Protein AF-A0A533QBQ5-F1 (afdb_monomer_lite)

Organism: NCBI:txid2494326

Sequence (49 aa):
MKDFLSLEQRKELRRVHKKERSRRTADRIKAILLLDSGWTYEQVAEALL

Secondary structure (DSSP, 8-state):
--S-S-HHHHHHHHHHHHH---HHHHHHHHHHHHHHTT--HHHHHHHH-

Foldseek 3Di:
DEQPDDPVRLVVLVVCLVVDPDLVSNLVSVLVNCVHNPDDPVVSVVVSD

pLDDT: mean 95.47, std 4.48, range [68.19, 97.69]

Radius of gyration: 10.57 Å; chains: 1; bounding box: 20×24×22 Å

Structure (mmCIF, N/CA/C/O backbone):
data_AF-A0A533QBQ5-F1
#
_entry.id   AF-A0A533QBQ5-F1
#
loop_
_atom_site.group_PDB
_atom_site.id
_atom_site.type_symbol
_atom_site.label_atom_id
_atom_site.label_alt_id
_atom_site.label_comp_id
_atom_site.label_asym_id
_atom_site.label_entity_id
_atom_site.label_seq_id
_atom_site.pdbx_PDB_ins_code
_atom_site.Cartn_x
_atom_site.Cartn_y
_atom_site.Cartn_z
_atom_site.occupancy
_atom_site.B_iso_or_equiv
_atom_site.auth_seq_id
_atom_site.auth_comp_id
_atom_site.auth_asym_id
_atom_site.auth_atom_id
_atom_site.pdbx_PDB_model_num
ATOM 1 N N . MET A 1 1 ? -4.853 1.389 10.380 1.00 68.19 1 MET A N 1
ATOM 2 C CA . MET A 1 1 ? -4.236 2.434 11.232 1.00 68.19 1 MET A CA 1
ATOM 3 C C . MET A 1 1 ? -4.317 3.725 10.458 1.00 68.19 1 MET A C 1
ATOM 5 O O . MET A 1 1 ? -3.733 3.766 9.395 1.00 68.19 1 MET A O 1
ATOM 9 N N . LYS A 1 2 ? -5.051 4.734 10.911 1.00 86.62 2 LYS A N 1
ATOM 10 C CA . LYS A 1 2 ? -5.242 5.955 10.123 1.00 86.62 2 LYS A CA 1
ATOM 11 C C . LYS A 1 2 ? -4.274 7.051 10.579 1.00 86.62 2 LYS A C 1
ATOM 13 O O . LYS A 1 2 ? -4.003 7.134 11.772 1.00 86.62 2 LYS A O 1
ATOM 18 N N . ASP A 1 3 ? -3.796 7.867 9.639 1.00 91.69 3 ASP A N 1
ATOM 19 C CA . ASP A 1 3 ? -3.013 9.085 9.896 1.00 91.69 3 ASP A CA 1
ATOM 20 C C . ASP A 1 3 ? -1.714 8.869 10.698 1.00 91.69 3 ASP A C 1
ATOM 22 O O . ASP A 1 3 ? -1.373 9.648 11.586 1.00 91.69 3 ASP A O 1
ATOM 26 N N . PHE A 1 4 ? -0.960 7.816 10.366 1.00 96.00 4 PHE A N 1
ATOM 27 C CA . PHE A 1 4 ? 0.331 7.525 11.007 1.00 96.00 4 PHE A CA 1
ATOM 28 C C . PHE A 1 4 ? 1.542 8.014 10.201 1.00 96.00 4 PHE A C 1
ATOM 30 O O . PHE A 1 4 ? 2.664 7.985 10.706 1.00 96.00 4 PHE A O 1
ATOM 37 N N . LEU A 1 5 ? 1.343 8.456 8.956 1.00 96.12 5 LEU A N 1
ATOM 38 C CA . LEU A 1 5 ? 2.387 9.072 8.142 1.00 96.12 5 LEU A CA 1
ATOM 39 C C . LEU A 1 5 ? 2.295 10.598 8.163 1.00 96.12 5 LEU A C 1
ATOM 41 O O . LEU A 1 5 ? 1.220 11.183 8.020 1.00 96.12 5 LEU A O 1
ATOM 45 N N . SER A 1 6 ? 3.450 11.258 8.208 1.00 97.12 6 SER A N 1
ATOM 46 C CA . SER A 1 6 ? 3.542 12.693 7.944 1.00 97.12 6 SER A CA 1
ATOM 47 C C . SER A 1 6 ? 3.268 13.011 6.470 1.00 97.12 6 SER A C 1
ATOM 49 O O . SER A 1 6 ? 3.373 12.158 5.580 1.00 97.12 6 SER A O 1
ATOM 51 N N . LEU A 1 7 ? 2.962 14.277 6.176 1.00 96.06 7 LEU A N 1
ATOM 52 C CA . LEU A 1 7 ? 2.763 14.740 4.799 1.00 96.06 7 LEU A CA 1
ATOM 53 C C . LEU A 1 7 ? 3.985 14.474 3.908 1.00 96.06 7 LEU A C 1
ATOM 55 O O . LEU A 1 7 ? 3.822 14.070 2.756 1.00 96.06 7 LEU A O 1
ATOM 59 N N . GLU A 1 8 ? 5.195 14.644 4.441 1.00 97.25 8 GLU A N 1
ATOM 60 C CA . GLU A 1 8 ? 6.433 14.402 3.696 1.00 97.25 8 GLU A CA 1
ATOM 61 C C . GLU A 1 8 ? 6.669 12.908 3.453 1.00 97.25 8 GLU A C 1
ATOM 63 O O . GLU A 1 8 ? 6.991 12.516 2.332 1.00 97.25 8 GLU A O 1
ATOM 68 N N . GLN A 1 9 ? 6.387 12.048 4.438 1.00 97.62 9 GLN A N 1
ATOM 69 C CA . GLN A 1 9 ? 6.452 10.594 4.249 1.00 97.62 9 GLN A CA 1
ATOM 70 C C . GLN A 1 9 ? 5.458 10.124 3.180 1.00 97.62 9 GLN A C 1
ATOM 72 O O . GLN A 1 9 ? 5.813 9.345 2.297 1.00 97.62 9 GLN A O 1
ATOM 77 N N . ARG A 1 10 ? 4.225 10.648 3.196 1.00 97.44 10 ARG A N 1
ATOM 78 C CA . ARG A 1 10 ? 3.209 10.353 2.173 1.00 97.44 10 ARG A CA 1
ATOM 79 C C . ARG A 1 10 ? 3.666 10.756 0.773 1.00 97.44 10 ARG A C 1
ATOM 81 O O . ARG A 1 10 ? 3.469 10.000 -0.181 1.00 97.44 10 ARG A O 1
ATOM 88 N N . LYS A 1 11 ? 4.235 11.957 0.627 1.00 97.50 11 LYS A N 1
ATOM 89 C CA . LYS A 1 11 ? 4.759 12.451 -0.656 1.00 97.50 11 LYS A CA 1
ATOM 90 C C . LYS A 1 11 ? 5.903 11.574 -1.152 1.00 97.50 11 LYS A C 1
ATOM 92 O O . LYS A 1 11 ? 5.891 11.178 -2.317 1.00 97.50 11 LYS A O 1
ATOM 97 N N . GLU A 1 12 ? 6.843 11.237 -0.275 1.00 97.69 12 GLU A N 1
ATOM 98 C CA . GLU A 1 12 ? 8.002 10.428 -0.634 1.00 97.69 12 GLU A CA 1
ATOM 99 C C . G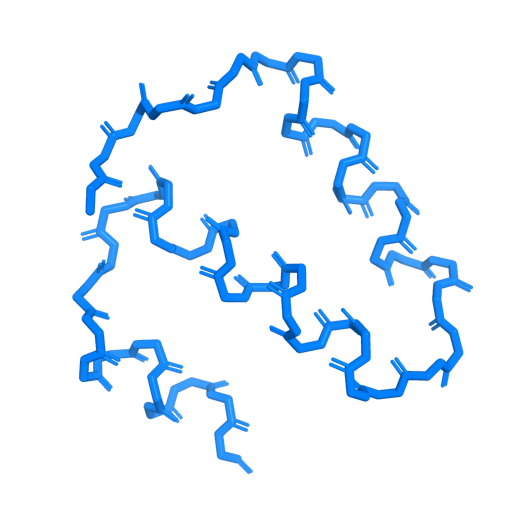LU A 1 12 ? 7.594 9.014 -1.050 1.00 97.69 12 GLU A C 1
ATOM 101 O O . GLU A 1 12 ? 7.981 8.556 -2.122 1.00 97.69 12 GLU A O 1
ATOM 106 N N . LEU A 1 13 ? 6.715 8.357 -0.289 1.00 97.62 13 LEU A N 1
ATOM 107 C CA . LEU A 1 13 ? 6.183 7.042 -0.650 1.00 97.62 13 LEU A CA 1
ATOM 108 C C . LEU A 1 13 ? 5.477 7.063 -2.011 1.00 97.62 13 LEU A C 1
ATOM 110 O O . LEU A 1 13 ? 5.730 6.198 -2.847 1.00 97.62 13 LEU A O 1
ATOM 114 N N . ARG A 1 14 ? 4.654 8.082 -2.295 1.00 96.62 14 ARG A N 1
ATOM 115 C CA . ARG A 1 14 ? 4.030 8.243 -3.621 1.00 96.62 14 ARG A CA 1
ATOM 116 C C . ARG A 1 14 ? 5.065 8.437 -4.733 1.00 96.62 14 ARG A C 1
ATOM 118 O O . ARG A 1 14 ? 4.909 7.878 -5.821 1.00 96.62 14 ARG A O 1
ATOM 125 N N . ARG A 1 15 ? 6.124 9.208 -4.472 1.00 97.38 15 ARG A N 1
ATOM 126 C CA . ARG A 1 15 ? 7.218 9.453 -5.423 1.00 97.38 15 ARG A CA 1
ATOM 127 C C . ARG A 1 15 ? 7.998 8.174 -5.722 1.00 97.38 15 ARG A C 1
ATOM 129 O O . ARG A 1 15 ? 8.263 7.903 -6.893 1.00 97.38 15 ARG A O 1
ATOM 136 N N . VAL A 1 16 ? 8.342 7.399 -4.692 1.00 96.44 16 VAL A N 1
ATOM 137 C CA . VAL A 1 16 ? 9.051 6.118 -4.820 1.00 96.44 16 VAL A CA 1
ATOM 138 C C . VAL A 1 16 ? 8.173 5.102 -5.544 1.00 96.44 16 VAL A C 1
ATOM 140 O O . VAL A 1 16 ? 8.616 4.546 -6.542 1.00 96.44 16 VAL A O 1
ATOM 143 N N . HIS A 1 17 ? 6.906 4.946 -5.145 1.00 96.56 17 HIS A N 1
ATOM 144 C CA . HIS A 1 17 ? 5.949 4.050 -5.806 1.00 96.56 17 HIS A CA 1
ATOM 145 C C . HIS A 1 17 ? 5.866 4.291 -7.319 1.00 96.56 17 HIS A C 1
ATOM 147 O O . HIS A 1 17 ? 5.874 3.345 -8.096 1.00 96.56 17 HIS A O 1
ATOM 153 N N . LYS A 1 18 ? 5.825 5.558 -7.756 1.00 94.31 18 LYS A N 1
ATOM 154 C CA . LYS A 1 18 ? 5.742 5.909 -9.184 1.00 94.31 18 LYS A CA 1
ATOM 155 C C . LYS A 1 18 ? 6.994 5.522 -9.986 1.00 94.31 18 LYS A C 1
ATOM 157 O O . LYS A 1 18 ? 6.905 5.366 -11.200 1.00 94.31 18 LYS A O 1
ATOM 162 N N . LYS A 1 19 ? 8.158 5.427 -9.339 1.00 95.50 19 LYS A N 1
ATOM 163 C CA . LYS A 1 19 ? 9.447 5.114 -9.985 1.00 95.50 19 LYS A CA 1
ATOM 164 C C . LYS A 1 19 ? 9.863 3.653 -9.823 1.00 95.50 19 LYS A C 1
ATOM 166 O O . LYS A 1 19 ? 10.764 3.204 -10.529 1.00 95.50 19 LYS A O 1
ATOM 171 N N . GLU A 1 20 ? 9.251 2.947 -8.881 1.00 95.94 20 GLU A N 1
ATOM 172 C CA . GLU A 1 20 ? 9.591 1.577 -8.539 1.00 95.94 20 GLU A CA 1
ATOM 173 C C . GLU A 1 20 ? 9.241 0.618 -9.684 1.00 95.94 20 GLU A C 1
ATOM 175 O O . GLU A 1 20 ? 8.150 0.665 -10.249 1.00 95.94 20 GLU A O 1
ATOM 180 N N . ARG A 1 21 ? 10.187 -0.258 -10.033 1.00 94.19 21 ARG A N 1
ATOM 181 C CA . ARG A 1 21 ? 10.034 -1.256 -11.105 1.00 94.19 21 ARG A CA 1
ATOM 182 C C . ARG A 1 21 ? 9.639 -2.619 -10.552 1.00 94.19 21 ARG A C 1
ATOM 184 O O . ARG A 1 21 ? 9.029 -3.425 -11.250 1.00 94.19 21 ARG A O 1
ATOM 191 N N . SER A 1 22 ? 9.984 -2.884 -9.295 1.00 96.06 22 SER A N 1
ATOM 192 C CA . SER A 1 22 ? 9.584 -4.093 -8.592 1.00 96.06 22 SER A CA 1
ATOM 193 C C . SER A 1 22 ? 8.114 -4.001 -8.192 1.00 96.06 22 SER A C 1
ATOM 195 O O . SER A 1 22 ? 7.766 -3.276 -7.257 1.00 96.06 22 SER A O 1
ATOM 197 N N . ARG A 1 23 ? 7.253 -4.800 -8.839 1.00 93.19 23 ARG A N 1
ATOM 198 C CA . ARG A 1 23 ? 5.831 -4.923 -8.468 1.00 93.19 23 ARG A CA 1
ATOM 199 C C . ARG A 1 23 ? 5.664 -5.204 -6.972 1.00 93.19 23 ARG A C 1
ATOM 201 O O . ARG A 1 23 ? 4.898 -4.531 -6.299 1.00 93.19 23 ARG A O 1
ATOM 208 N N . ARG A 1 24 ? 6.483 -6.105 -6.419 1.00 95.06 24 ARG A N 1
ATOM 209 C CA . ARG A 1 24 ? 6.461 -6.453 -4.990 1.00 95.06 24 ARG A CA 1
ATOM 210 C C . ARG A 1 24 ? 6.756 -5.257 -4.080 1.00 95.06 24 ARG A C 1
ATOM 212 O O . ARG A 1 24 ? 6.171 -5.146 -3.006 1.00 95.06 24 ARG A O 1
ATOM 219 N N . THR A 1 25 ? 7.686 -4.387 -4.470 1.00 96.06 25 THR A N 1
ATOM 220 C CA . THR A 1 25 ? 8.025 -3.192 -3.684 1.00 96.06 25 THR A CA 1
ATOM 221 C C . THR A 1 25 ? 6.944 -2.123 -3.836 1.00 96.06 25 THR A C 1
ATOM 223 O O . THR A 1 25 ? 6.541 -1.527 -2.838 1.00 96.06 25 THR A O 1
ATOM 226 N N . ALA A 1 26 ? 6.414 -1.936 -5.047 1.00 96.75 26 ALA A N 1
ATOM 227 C CA . ALA A 1 26 ? 5.301 -1.029 -5.302 1.00 96.75 26 ALA A CA 1
ATOM 228 C C . ALA A 1 26 ? 4.055 -1.422 -4.488 1.00 96.75 26 ALA A C 1
ATOM 230 O O . ALA A 1 26 ? 3.486 -0.576 -3.801 1.00 96.75 26 ALA A O 1
ATOM 231 N N . ASP A 1 27 ? 3.689 -2.704 -4.462 1.00 96.62 27 ASP A N 1
ATOM 232 C CA . ASP A 1 27 ? 2.519 -3.183 -3.717 1.00 96.62 27 ASP A CA 1
ATOM 233 C C . ASP A 1 27 ? 2.684 -3.008 -2.202 1.00 96.62 27 ASP A C 1
ATOM 235 O O . ASP A 1 27 ? 1.742 -2.605 -1.525 1.00 96.62 27 ASP A O 1
ATOM 239 N N . ARG A 1 28 ? 3.898 -3.180 -1.658 1.00 97.00 28 ARG A N 1
ATOM 240 C CA . ARG A 1 28 ? 4.186 -2.858 -0.247 1.00 97.00 28 ARG A CA 1
ATOM 241 C C . ARG A 1 28 ? 3.995 -1.376 0.061 1.00 97.00 28 ARG A C 1
ATOM 243 O O . ARG A 1 28 ? 3.402 -1.036 1.081 1.00 97.00 28 ARG A O 1
ATOM 250 N N . ILE A 1 29 ? 4.478 -0.491 -0.810 1.00 97.44 29 ILE A N 1
ATOM 251 C CA . ILE A 1 29 ? 4.290 0.953 -0.634 1.00 97.44 29 ILE A CA 1
ATOM 252 C C . ILE A 1 29 ? 2.802 1.307 -0.717 1.00 97.44 29 ILE A C 1
ATOM 254 O O . ILE A 1 29 ? 2.303 2.087 0.095 1.00 97.44 29 ILE A O 1
ATOM 258 N N . LYS A 1 30 ? 2.080 0.707 -1.668 1.00 96.81 30 LYS A N 1
ATOM 259 C CA . LYS A 1 30 ? 0.641 0.912 -1.832 1.00 96.81 30 LYS A CA 1
ATOM 260 C C . LYS A 1 30 ? -0.130 0.426 -0.602 1.00 96.81 30 LYS A C 1
ATOM 262 O O . LYS A 1 30 ? -0.969 1.171 -0.111 1.00 96.81 30 LYS A O 1
ATOM 267 N N . ALA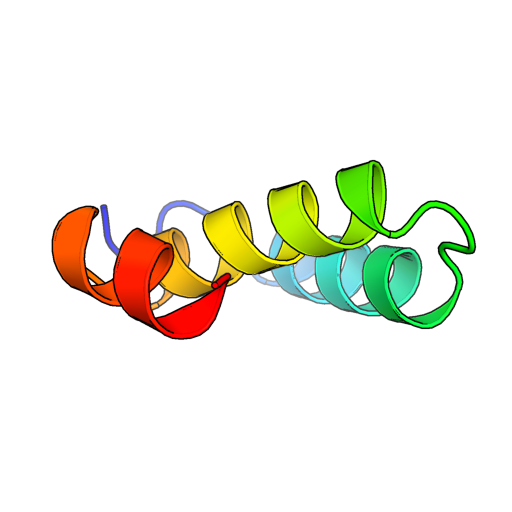 A 1 31 ? 0.216 -0.735 -0.043 1.00 97.69 31 ALA A N 1
ATOM 268 C CA . ALA A 1 31 ? -0.364 -1.244 1.201 1.00 97.69 31 ALA A CA 1
ATOM 269 C C . ALA A 1 31 ? -0.217 -0.242 2.354 1.00 97.69 31 ALA A C 1
ATOM 271 O O . ALA A 1 31 ? -1.191 0.070 3.030 1.00 97.69 31 ALA A O 1
ATOM 272 N N . ILE A 1 32 ? 0.986 0.312 2.543 1.00 97.06 32 ILE A N 1
ATOM 273 C CA . ILE A 1 32 ? 1.259 1.302 3.595 1.00 97.06 32 ILE A CA 1
ATOM 274 C C . ILE A 1 32 ? 0.403 2.562 3.395 1.00 97.06 32 ILE A C 1
ATOM 276 O O . ILE A 1 32 ? -0.194 3.052 4.351 1.00 97.06 32 ILE A O 1
ATOM 280 N N . LEU A 1 33 ? 0.307 3.068 2.160 1.00 97.38 33 LEU A N 1
ATOM 281 C CA . LEU A 1 33 ? -0.506 4.245 1.832 1.00 97.38 33 LEU A CA 1
ATOM 282 C C . LEU A 1 33 ? -2.010 4.000 2.035 1.00 97.38 33 LEU A C 1
ATOM 2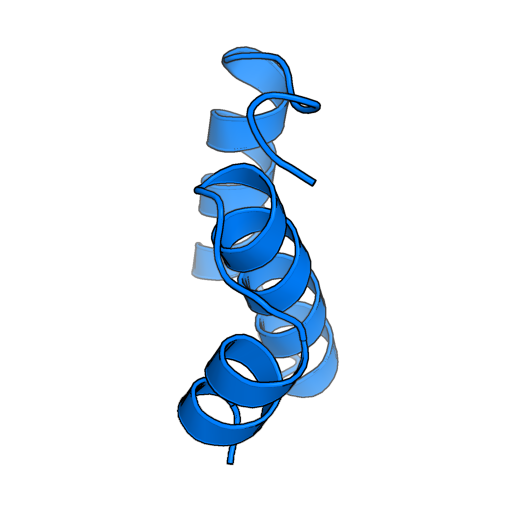84 O O . LEU A 1 33 ? -2.714 4.891 2.508 1.00 97.38 33 LEU A O 1
ATOM 288 N N . LEU A 1 34 ? -2.504 2.808 1.689 1.00 97.19 34 LEU A N 1
ATOM 289 C CA . LEU A 1 34 ? -3.903 2.425 1.888 1.00 97.19 34 LEU A CA 1
ATOM 290 C C . LEU A 1 34 ? -4.229 2.305 3.377 1.00 97.19 34 LEU A C 1
ATOM 292 O O . LEU A 1 34 ? -5.206 2.898 3.837 1.00 97.19 34 LEU A O 1
ATOM 296 N N . LEU A 1 35 ? -3.375 1.625 4.144 1.00 97.44 35 LEU A N 1
ATOM 297 C CA . LEU A 1 35 ? -3.531 1.524 5.591 1.00 97.44 35 LEU A CA 1
ATOM 298 C C . LEU A 1 35 ? -3.570 2.913 6.227 1.00 97.44 35 LEU A C 1
ATOM 300 O O . LEU A 1 35 ? -4.521 3.187 6.951 1.00 97.44 35 LEU A O 1
ATOM 304 N N . ASP A 1 36 ? -2.619 3.797 5.896 1.00 97.25 36 ASP A N 1
ATOM 305 C CA . ASP A 1 36 ? -2.558 5.182 6.397 1.00 97.25 36 ASP A CA 1
ATOM 306 C C . ASP A 1 36 ? -3.819 5.993 6.063 1.00 97.25 36 ASP A C 1
ATOM 308 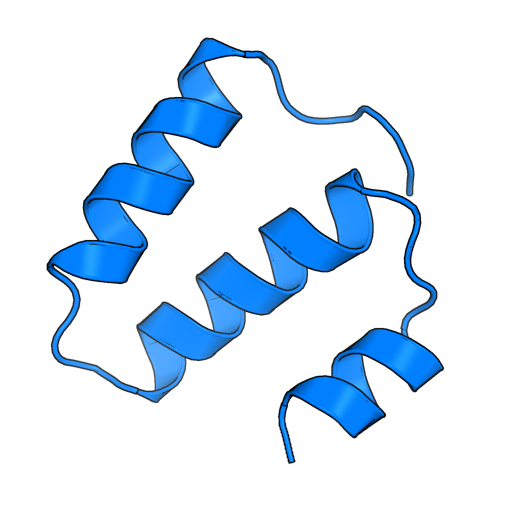O O . ASP A 1 36 ? -4.265 6.805 6.874 1.00 97.25 36 ASP A O 1
ATOM 312 N N . SER A 1 37 ? -4.451 5.720 4.916 1.00 95.38 37 SER A N 1
ATOM 313 C CA . SER A 1 37 ? -5.732 6.330 4.534 1.00 95.38 37 SER A CA 1
ATOM 314 C C . SER A 1 37 ? -6.949 5.785 5.298 1.00 95.38 37 SER A C 1
ATOM 316 O O . SER A 1 37 ? -8.052 6.315 5.160 1.00 95.38 37 SER A O 1
ATOM 318 N N . GLY A 1 38 ? -6.756 4.769 6.143 1.00 96.50 38 GLY A N 1
ATOM 319 C CA . GLY A 1 38 ? -7.785 4.184 7.000 1.00 96.50 38 GLY A CA 1
ATOM 320 C C . GLY A 1 38 ? -8.368 2.868 6.494 1.00 96.50 38 GLY A C 1
ATOM 321 O O . GLY A 1 38 ? -9.349 2.403 7.068 1.00 96.50 38 GLY A O 1
ATOM 322 N N . TRP A 1 39 ? -7.786 2.258 5.459 1.00 97.69 39 TRP A N 1
ATOM 323 C CA . TRP A 1 39 ? -8.241 0.954 4.980 1.00 97.69 39 TRP A CA 1
ATOM 324 C C . TRP A 1 39 ? -7.943 -0.141 6.010 1.00 97.69 39 TRP A C 1
ATOM 326 O O . TRP A 1 39 ? -6.954 -0.083 6.752 1.00 97.69 39 TRP A O 1
ATOM 336 N N . THR A 1 40 ? -8.814 -1.144 6.044 1.00 96.75 40 THR A N 1
ATOM 337 C CA . THR A 1 40 ? -8.610 -2.391 6.793 1.00 96.75 40 THR A CA 1
ATOM 338 C C . THR A 1 40 ? -7.646 -3.314 6.046 1.00 96.75 40 THR A C 1
ATOM 340 O O . THR A 1 40 ? -7.382 -3.125 4.856 1.00 96.75 40 THR A O 1
ATOM 343 N N . TYR A 1 41 ? -7.098 -4.313 6.737 1.00 95.38 41 TYR A N 1
ATOM 344 C CA . TYR A 1 41 ? -6.172 -5.262 6.117 1.00 95.38 41 TYR A CA 1
ATOM 345 C C . TYR A 1 41 ? -6.851 -6.080 5.017 1.00 95.38 41 TYR A C 1
ATOM 347 O O . TYR A 1 41 ? -6.240 -6.338 3.985 1.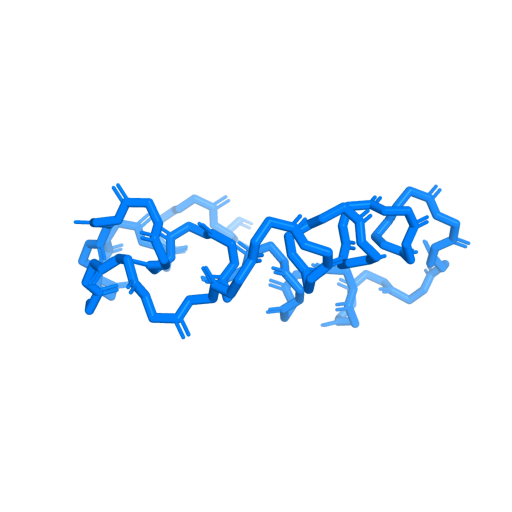00 95.38 41 TYR A O 1
ATOM 355 N N . GLU A 1 42 ? -8.120 -6.422 5.213 1.00 97.00 42 GLU A N 1
ATOM 356 C CA . GLU A 1 42 ? -8.959 -7.161 4.276 1.00 97.00 42 GLU A CA 1
ATOM 357 C C . GLU A 1 42 ? -9.159 -6.362 2.985 1.00 97.00 42 GLU A C 1
ATOM 359 O O . GLU A 1 42 ? -8.908 -6.874 1.898 1.00 97.00 42 GLU A O 1
ATOM 364 N N . GLN A 1 43 ? -9.497 -5.073 3.100 1.00 97.31 43 GLN A N 1
ATOM 365 C CA . GLN A 1 43 ? -9.644 -4.190 1.939 1.00 97.31 43 GLN A CA 1
ATOM 366 C C . GLN A 1 43 ? -8.314 -3.972 1.206 1.00 97.31 43 GLN A C 1
ATOM 368 O O . GLN A 1 43 ? -8.280 -3.890 -0.020 1.00 97.31 43 GLN A O 1
ATOM 373 N N . VAL A 1 44 ? -7.202 -3.860 1.943 1.00 97.31 44 VAL A N 1
ATOM 374 C CA . VAL A 1 44 ? -5.870 -3.750 1.328 1.00 97.31 44 VAL A CA 1
ATOM 375 C C . VAL A 1 44 ? -5.512 -5.034 0.583 1.00 97.31 44 VAL A C 1
ATOM 377 O O . VAL A 1 44 ? -4.980 -4.954 -0.520 1.00 97.31 44 VAL A O 1
ATOM 380 N N . ALA A 1 45 ? -5.804 -6.205 1.153 1.00 96.44 45 ALA A N 1
ATOM 381 C CA . ALA A 1 45 ? -5.578 -7.485 0.492 1.00 96.44 45 ALA A CA 1
ATOM 382 C C . ALA A 1 45 ? -6.416 -7.608 -0.791 1.00 96.44 45 ALA A C 1
ATOM 384 O O . ALA A 1 45 ? -5.876 -7.993 -1.824 1.00 96.44 45 ALA A O 1
ATOM 385 N N . GLU A 1 46 ? -7.690 -7.208 -0.747 1.00 96.69 46 GLU A N 1
ATOM 386 C CA . GLU A 1 46 ? -8.582 -7.187 -1.911 1.00 96.69 46 GLU A CA 1
ATOM 387 C C . GLU A 1 46 ? -8.082 -6.246 -3.019 1.00 96.69 46 GLU A C 1
ATOM 389 O O . GLU A 1 46 ? -8.094 -6.608 -4.191 1.00 96.69 46 GLU A O 1
ATOM 394 N N . ALA A 1 47 ? -7.565 -5.066 -2.665 1.00 95.75 47 ALA A N 1
ATOM 395 C CA . ALA A 1 47 ? -7.063 -4.088 -3.633 1.00 95.75 47 ALA A CA 1
ATOM 396 C C . ALA A 1 47 ? -5.692 -4.424 -4.253 1.00 95.75 47 ALA A C 1
ATOM 398 O O . ALA A 1 47 ? -5.273 -3.748 -5.199 1.00 95.75 47 ALA A O 1
ATOM 399 N N . LEU A 1 48 ? -4.957 -5.392 -3.694 1.00 94.31 48 LEU A N 1
ATOM 400 C CA . LEU A 1 48 ? -3.609 -5.782 -4.135 1.00 94.31 48 LEU A CA 1
ATOM 401 C C . LEU A 1 48 ? -3.545 -7.153 -4.830 1.00 94.31 48 LEU A C 1
ATOM 403 O O . LEU A 1 48 ? -2.459 -7.539 -5.272 1.00 94.31 48 LEU A O 1
ATOM 407 N N . LEU A 1 49 ? -4.671 -7.868 -4.920 1.00 88.56 49 LEU A N 1
ATOM 408 C CA . LEU A 1 49 ? -4.848 -9.074 -5.741 1.0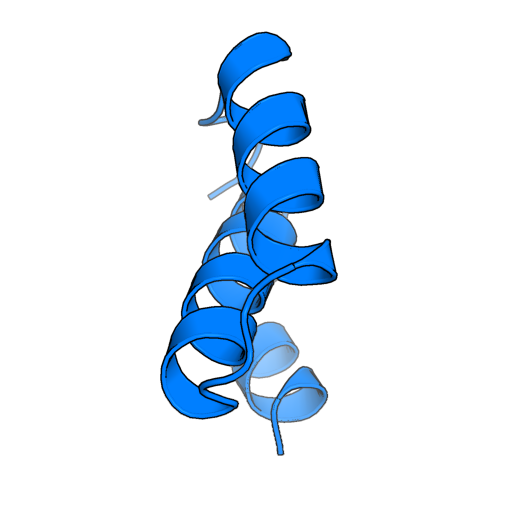0 88.56 49 LEU A CA 1
ATOM 409 C C . LEU A 1 49 ? -4.748 -8.741 -7.241 1.00 88.56 49 LEU A C 1
ATOM 411 O O . LEU A 1 49 ? -4.024 -9.479 -7.953 1.00 88.56 49 LEU A O 1
#